Protein AF-A0A8T5CAT5-F1 (afdb_monomer_lite)

pLDDT: mean 79.77, std 10.55, range [47.22, 88.19]

Sequence (34 aa):
MRRFCPTCGSRLTTTTSRGGLPRRICPECNGGGA

Organism: Haloferax volcanii (NCBI:txid2246)

Structure (mmCIF, N/CA/C/O backbone):
data_AF-A0A8T5CAT5-F1
#
_entry.id   AF-A0A8T5CAT5-F1
#
loop_
_atom_site.group_PDB
_atom_site.id
_atom_site.type_symbol
_atom_site.label_atom_id
_atom_site.labe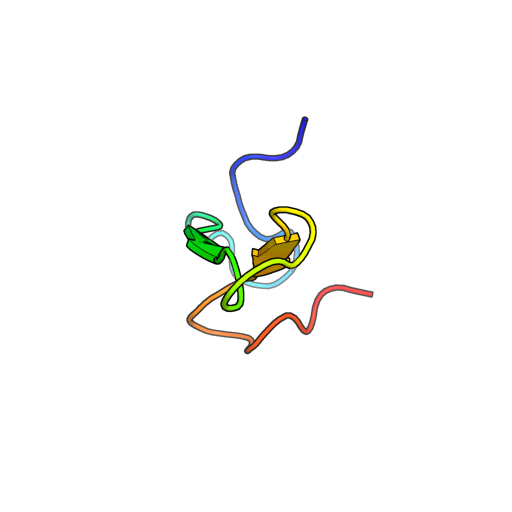l_alt_id
_atom_site.label_comp_id
_atom_site.label_asym_id
_atom_site.label_entity_id
_atom_site.label_seq_id
_atom_site.pdbx_PDB_ins_code
_atom_site.Cartn_x
_atom_site.Cartn_y
_atom_site.Cartn_z
_atom_site.occupancy
_atom_site.B_iso_or_equiv
_atom_site.auth_seq_id
_atom_site.auth_comp_id
_atom_site.auth_asym_id
_atom_site.auth_atom_id
_atom_site.pdbx_PDB_model_num
ATOM 1 N N . MET A 1 1 ? -0.276 12.053 7.355 1.00 60.44 1 MET A N 1
ATOM 2 C CA . MET A 1 1 ? 0.199 10.847 6.628 1.00 60.44 1 MET A CA 1
ATOM 3 C C . MET A 1 1 ? -0.462 9.589 7.196 1.00 60.44 1 MET A C 1
ATOM 5 O O . MET A 1 1 ? -0.010 9.097 8.223 1.00 60.44 1 MET A O 1
ATOM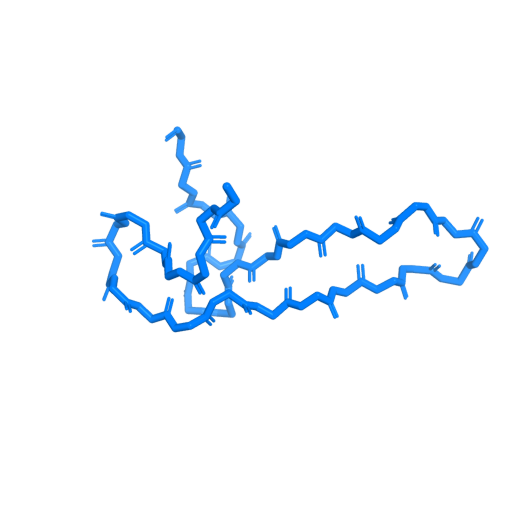 9 N N . ARG A 1 2 ? -1.517 9.053 6.565 1.00 70.06 2 ARG A N 1
ATOM 10 C CA . ARG A 1 2 ? -2.146 7.795 7.016 1.00 70.06 2 ARG A CA 1
ATOM 11 C C . ARG A 1 2 ? -1.210 6.605 6.766 1.00 70.06 2 ARG A C 1
ATOM 13 O O . ARG A 1 2 ? -0.654 6.480 5.673 1.00 70.06 2 ARG A O 1
ATOM 20 N N . ARG A 1 3 ? -0.978 5.793 7.804 1.00 82.06 3 ARG A N 1
ATOM 21 C CA . ARG A 1 3 ? -0.156 4.563 7.759 1.00 82.06 3 ARG A CA 1
ATOM 22 C C . ARG A 1 3 ? -1.002 3.296 7.612 1.00 82.06 3 ARG A C 1
ATOM 24 O O . ARG A 1 3 ? -0.476 2.275 7.185 1.00 82.06 3 ARG A O 1
ATOM 31 N N . PHE A 1 4 ? -2.287 3.383 7.936 1.00 86.12 4 PHE A N 1
ATOM 32 C CA . PHE A 1 4 ? -3.245 2.285 7.897 1.00 86.12 4 PHE A CA 1
ATOM 33 C C . PHE A 1 4 ? -4.374 2.613 6.923 1.00 86.12 4 PHE A C 1
ATOM 35 O O . PHE A 1 4 ? -4.682 3.787 6.686 1.00 86.12 4 PHE A O 1
ATOM 42 N N . CYS A 1 5 ? -4.943 1.570 6.332 1.00 86.62 5 CYS A N 1
ATOM 43 C CA . CYS A 1 5 ? -6.054 1.653 5.410 1.00 86.62 5 CYS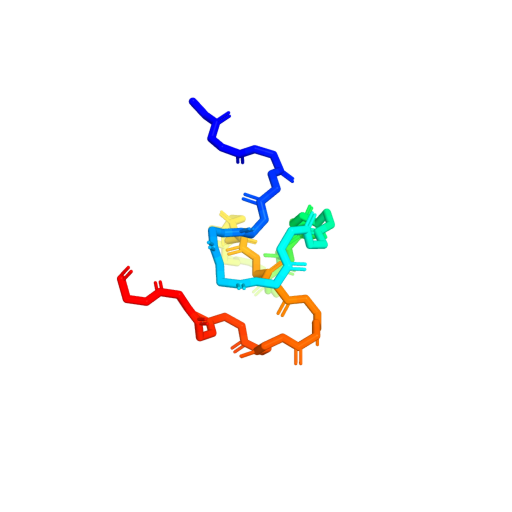 A CA 1
ATOM 44 C C . CYS A 1 5 ? -7.336 2.004 6.179 1.00 86.62 5 CYS A C 1
ATOM 46 O O . CYS A 1 5 ? -7.608 1.381 7.203 1.00 86.62 5 CYS A O 1
ATOM 48 N N . PRO A 1 6 ? -8.128 2.986 5.724 1.00 83.62 6 PRO A N 1
ATOM 49 C CA . PRO A 1 6 ? -9.349 3.381 6.421 1.00 83.62 6 PRO A CA 1
ATOM 50 C C . PRO A 1 6 ? -10.496 2.380 6.320 1.00 83.62 6 PRO A C 1
ATOM 52 O O . PRO A 1 6 ? -11.422 2.470 7.114 1.00 83.62 6 PRO A O 1
ATOM 55 N N . THR A 1 7 ? -10.459 1.477 5.343 1.00 84.31 7 THR A N 1
ATOM 56 C CA . THR A 1 7 ? -11.541 0.524 5.082 1.00 84.31 7 THR A CA 1
ATOM 57 C C . THR A 1 7 ? -11.351 -0.764 5.873 1.00 84.31 7 THR A C 1
ATOM 59 O O . THR A 1 7 ? -12.277 -1.210 6.538 1.00 84.31 7 THR A O 1
ATOM 62 N N . CYS A 1 8 ? -10.147 -1.340 5.852 1.00 86.38 8 CYS A N 1
ATOM 63 C CA . CYS A 1 8 ? -9.857 -2.625 6.498 1.00 86.38 8 CYS A CA 1
ATOM 64 C C . CYS A 1 8 ? -8.900 -2.541 7.698 1.00 86.38 8 CYS A C 1
ATOM 66 O O . CYS A 1 8 ? -8.652 -3.547 8.352 1.00 86.38 8 CYS A O 1
ATOM 68 N N . GLY A 1 9 ? -8.314 -1.374 7.987 1.00 86.00 9 GLY A N 1
ATOM 69 C CA . GLY A 1 9 ? -7.352 -1.203 9.084 1.00 86.00 9 GLY A CA 1
ATOM 70 C C . GLY A 1 9 ? -5.942 -1.742 8.803 1.00 86.00 9 GLY A C 1
ATOM 71 O O . GLY A 1 9 ? -5.021 -1.454 9.567 1.00 86.00 9 GLY A O 1
ATOM 72 N N . SER A 1 10 ? -5.723 -2.456 7.695 1.00 88.19 10 SER A N 1
ATOM 73 C CA . SER A 1 10 ? -4.413 -3.022 7.341 1.00 88.19 10 SER A CA 1
ATOM 74 C C . SER A 1 10 ? -3.362 -1.954 7.037 1.00 88.19 10 SER A C 1
ATOM 76 O O . SER A 1 10 ? -3.666 -0.855 6.566 1.00 88.19 10 SER A O 1
ATOM 78 N N . ARG A 1 11 ? -2.086 -2.263 7.287 1.00 87.69 11 ARG A N 1
ATOM 79 C CA . ARG A 1 11 ? -0.977 -1.326 7.053 1.00 87.69 11 ARG A CA 1
ATOM 80 C C . ARG A 1 11 ? -0.812 -1.042 5.556 1.00 87.69 11 ARG A C 1
ATOM 82 O O . ARG A 1 11 ? -0.715 -1.962 4.752 1.00 87.69 11 ARG A O 1
ATOM 89 N N . LEU A 1 12 ? -0.748 0.239 5.190 1.00 87.31 12 LEU A N 1
ATOM 90 C CA . LEU A 1 12 ? -0.494 0.653 3.811 1.00 87.31 12 LEU A CA 1
ATOM 91 C C . LEU A 1 12 ? 0.954 0.342 3.430 1.00 87.31 12 LEU A C 1
ATOM 93 O O . LEU A 1 12 ? 1.885 0.656 4.178 1.00 87.31 12 LEU A O 1
ATOM 97 N N . THR A 1 13 ? 1.135 -0.219 2.241 1.00 87.06 13 THR A N 1
ATOM 98 C CA . THR A 1 13 ? 2.440 -0.506 1.652 1.00 87.06 13 THR A CA 1
ATOM 99 C C . THR A 1 13 ? 2.784 0.567 0.632 1.00 87.06 13 THR A C 1
ATOM 101 O O . THR A 1 13 ? 1.954 0.962 -0.188 1.00 87.06 13 THR A O 1
ATOM 104 N N . THR A 1 14 ? 4.012 1.071 0.684 1.00 86.94 14 THR A N 1
ATOM 105 C CA . THR A 1 14 ? 4.507 1.996 -0.336 1.00 86.94 14 THR A CA 1
ATOM 106 C C . THR A 1 14 ? 4.994 1.180 -1.524 1.00 86.94 14 THR A C 1
ATOM 108 O O . THR A 1 14 ? 5.967 0.443 -1.402 1.00 86.94 14 THR A O 1
ATOM 111 N N . THR A 1 15 ? 4.334 1.337 -2.663 1.00 83.38 15 THR A N 1
ATOM 112 C CA . THR A 1 15 ? 4.749 0.751 -3.933 1.00 83.38 15 THR A CA 1
ATOM 113 C C . THR A 1 15 ? 5.293 1.855 -4.823 1.00 83.38 15 THR A C 1
ATOM 115 O O . THR A 1 15 ? 4.607 2.834 -5.124 1.00 83.38 15 THR A O 1
ATOM 118 N N . THR A 1 16 ? 6.530 1.680 -5.270 1.00 83.00 16 THR A N 1
ATOM 119 C CA . THR A 1 16 ? 7.157 2.541 -6.270 1.00 83.00 16 THR A CA 1
ATOM 120 C C . THR A 1 16 ? 7.188 1.763 -7.576 1.00 83.00 16 THR A C 1
ATOM 122 O O . THR A 1 16 ? 7.885 0.758 -7.692 1.00 83.00 16 THR A O 1
ATOM 125 N N . SER A 1 17 ? 6.391 2.186 -8.556 1.00 79.81 17 SER A N 1
ATOM 126 C CA . SER A 1 17 ? 6.501 1.642 -9.915 1.00 79.81 17 SER A CA 1
ATOM 127 C C . SER A 1 17 ? 7.826 2.100 -10.533 1.00 79.81 17 SER A C 1
ATOM 129 O O . SER A 1 17 ? 8.331 3.158 -10.165 1.00 79.81 17 SER A O 1
ATOM 131 N N . ARG A 1 18 ? 8.417 1.313 -11.440 1.00 80.56 18 ARG A N 1
ATOM 132 C CA . ARG A 1 18 ? 9.738 1.587 -12.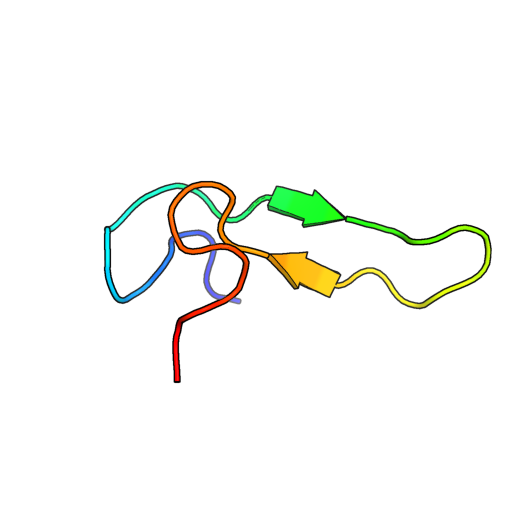039 1.00 80.56 18 ARG A CA 1
ATOM 133 C C . ARG A 1 18 ? 9.771 3.008 -12.643 1.00 80.56 18 ARG A C 1
ATOM 135 O O . ARG A 1 18 ? 9.109 3.257 -13.642 1.00 80.56 18 ARG A O 1
ATOM 142 N N . GLY A 1 19 ? 10.489 3.935 -12.000 1.00 83.75 19 GLY A N 1
ATOM 143 C CA . GLY A 1 19 ? 10.589 5.350 -12.401 1.00 83.75 19 GLY A CA 1
ATOM 144 C C . GLY A 1 19 ? 9.402 6.256 -12.028 1.00 83.75 19 GLY A C 1
ATOM 145 O O . GLY A 1 19 ? 9.399 7.425 -12.398 1.00 83.75 19 GLY A O 1
ATOM 146 N N . GLY A 1 20 ? 8.397 5.749 -11.312 1.00 82.69 20 GLY A N 1
ATOM 147 C CA . GLY A 1 20 ? 7.201 6.499 -10.918 1.00 82.69 20 GLY A CA 1
ATOM 148 C C . GLY A 1 20 ? 7.263 7.076 -9.501 1.00 82.69 20 GLY A C 1
ATOM 149 O O . GLY A 1 20 ? 8.123 6.719 -8.695 1.00 82.69 20 GLY A O 1
ATOM 150 N N . LEU A 1 21 ? 6.300 7.943 -9.171 1.00 85.75 21 LEU A N 1
ATOM 151 C CA . LEU A 1 21 ? 6.143 8.448 -7.806 1.00 85.75 21 LEU A CA 1
ATOM 152 C C . LEU A 1 21 ? 5.745 7.314 -6.841 1.00 85.75 21 LEU A C 1
ATOM 154 O O . LEU A 1 21 ? 4.921 6.467 -7.201 1.00 85.75 21 LEU A O 1
ATOM 158 N N . PRO A 1 22 ? 6.272 7.307 -5.602 1.00 84.62 22 PRO A N 1
ATOM 159 C CA . PRO A 1 22 ? 5.870 6.344 -4.587 1.00 84.62 22 PRO A CA 1
ATOM 160 C C . PRO A 1 22 ? 4.391 6.538 -4.236 1.00 84.62 22 PRO A C 1
ATOM 162 O O . PRO A 1 22 ? 3.977 7.608 -3.786 1.00 84.62 22 PRO A O 1
ATOM 165 N N . ARG A 1 23 ? 3.585 5.488 -4.409 1.00 85.25 23 ARG A N 1
ATOM 166 C CA . ARG A 1 23 ? 2.164 5.478 -4.042 1.00 85.25 23 ARG A CA 1
ATOM 167 C C . ARG A 1 23 ? 1.965 4.564 -2.847 1.00 85.25 23 ARG A C 1
ATOM 169 O 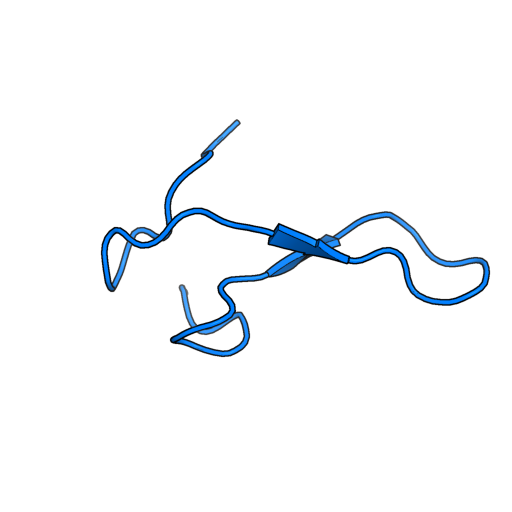O . ARG A 1 23 ? 2.567 3.499 -2.758 1.00 85.25 23 ARG A O 1
ATOM 176 N N . ARG A 1 24 ? 1.106 4.967 -1.916 1.00 84.50 24 ARG A N 1
ATOM 177 C CA . ARG A 1 24 ? 0.680 4.089 -0.824 1.00 84.50 24 ARG A CA 1
ATOM 178 C C . ARG A 1 24 ? -0.555 3.334 -1.274 1.00 84.50 24 ARG A C 1
ATOM 180 O O . ARG A 1 24 ? -1.557 3.963 -1.595 1.00 84.50 24 ARG A O 1
ATOM 187 N N . ILE A 1 25 ? -0.471 2.014 -1.283 1.00 84.12 25 ILE A N 1
ATOM 188 C CA . ILE A 1 25 ? -1.576 1.129 -1.634 1.00 84.12 25 ILE A CA 1
ATOM 189 C C . ILE A 1 25 ? -1.928 0.264 -0.426 1.00 84.12 25 ILE A C 1
ATOM 191 O O . ILE A 1 25 ? -1.071 -0.058 0.398 1.00 84.12 25 ILE A O 1
ATOM 195 N N . CYS A 1 26 ? -3.203 -0.082 -0.289 1.00 87.75 26 CYS A N 1
ATOM 196 C CA . CYS A 1 26 ? -3.603 -1.133 0.637 1.00 87.75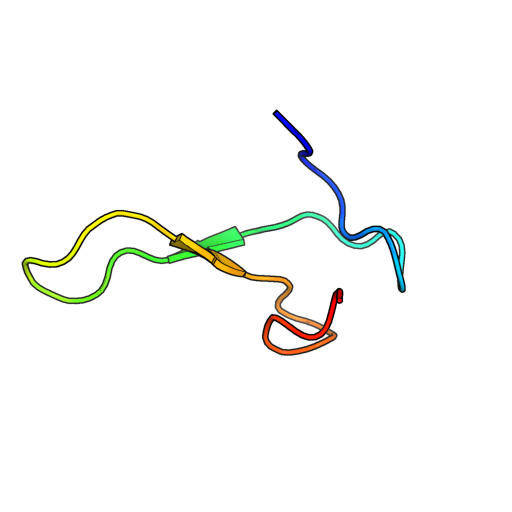 26 CYS A CA 1
ATOM 197 C C . CYS A 1 26 ? -3.422 -2.480 -0.074 1.00 87.75 26 CYS A C 1
ATOM 199 O O . CYS A 1 26 ? -3.999 -2.614 -1.152 1.00 87.75 26 CYS A O 1
ATOM 201 N N . PRO A 1 27 ? -2.663 -3.445 0.477 1.00 83.56 27 PRO A N 1
ATOM 202 C CA . PRO A 1 27 ? -2.509 -4.760 -0.145 1.00 83.56 27 PRO A CA 1
ATOM 203 C C . PRO A 1 27 ? -3.813 -5.569 -0.111 1.00 83.56 27 PRO A C 1
ATOM 205 O O . PRO A 1 27 ? -4.138 -6.233 -1.086 1.00 83.56 27 PRO A O 1
ATOM 208 N N . GLU A 1 28 ? -4.601 -5.432 0.958 1.00 86.38 28 GLU A N 1
ATOM 209 C CA . GLU A 1 28 ? -5.864 -6.162 1.130 1.00 86.38 28 GLU A CA 1
ATOM 210 C C . GLU A 1 28 ? -6.974 -5.626 0.218 1.00 86.38 28 GLU A C 1
ATOM 212 O O . GLU A 1 28 ? -7.716 -6.381 -0.397 1.00 86.38 28 GLU A O 1
ATOM 217 N N . CYS A 1 29 ? -7.081 -4.300 0.102 1.00 79.94 29 CYS A N 1
ATOM 218 C CA . CYS A 1 29 ? -8.123 -3.649 -0.697 1.00 79.94 29 CYS A CA 1
ATOM 219 C C . CYS A 1 29 ? -7.631 -3.221 -2.088 1.00 79.94 29 CYS A C 1
ATOM 221 O O . CYS A 1 29 ? -8.356 -2.536 -2.802 1.00 79.94 29 CYS A O 1
ATOM 223 N N . ASN A 1 30 ? -6.386 -3.545 -2.454 1.00 69.62 30 ASN A N 1
ATOM 224 C CA . ASN A 1 30 ? -5.733 -3.148 -3.709 1.00 69.62 30 ASN A CA 1
ATOM 225 C C . ASN A 1 30 ? -5.826 -1.636 -4.028 1.00 69.62 30 ASN A C 1
ATOM 227 O O . ASN A 1 30 ? -6.090 -1.215 -5.150 1.00 69.62 30 ASN A O 1
ATOM 231 N N . GLY A 1 31 ? -5.648 -0.786 -3.012 1.00 63.84 31 GLY A N 1
ATOM 232 C CA . GLY A 1 31 ? -5.814 0.671 -3.156 1.00 63.84 31 GLY A CA 1
ATOM 233 C C . GLY A 1 31 ? -7.266 1.173 -3.112 1.00 63.84 31 GLY A C 1
ATOM 234 O O . GLY A 1 31 ? -7.486 2.375 -3.228 1.00 63.84 31 GLY A O 1
ATOM 235 N N . GLY A 1 32 ? -8.237 0.291 -2.870 1.00 61.28 32 GLY A N 1
ATOM 236 C CA . GLY A 1 32 ? -9.633 0.617 -2.590 1.00 61.28 32 GLY A CA 1
ATOM 237 C C . GLY A 1 32 ? -9.821 1.212 -1.196 1.00 61.28 32 GLY A C 1
ATOM 238 O O . GLY A 1 32 ? -10.224 0.537 -0.251 1.00 61.28 32 GLY A O 1
ATOM 239 N N . GLY A 1 33 ? -9.505 2.493 -1.069 1.00 52.34 33 GLY A N 1
ATOM 240 C CA . GLY A 1 33 ? -10.017 3.361 -0.020 1.00 52.34 33 GLY A CA 1
ATOM 241 C C . GLY A 1 33 ? -10.349 4.683 -0.685 1.00 52.34 33 GLY A C 1
ATOM 242 O O . GLY A 1 33 ? -9.426 5.448 -0.964 1.00 52.34 33 GLY A O 1
ATOM 243 N N . ALA A 1 34 ? -11.630 4.867 -1.013 1.00 47.22 34 ALA A N 1
ATOM 244 C CA . ALA A 1 34 ? -12.176 6.137 -1.482 1.00 47.22 34 ALA A CA 1
ATOM 245 C C . ALA A 1 34 ? -11.895 7.268 -0.476 1.00 47.22 34 ALA A C 1
ATOM 247 O O . ALA A 1 34 ? -11.799 6.975 0.744 1.00 47.22 34 ALA A O 1
#

Secondary structure (DSSP, 8-state):
---B-TTT-PBPEEEE-TTSPEEEE-TTTTT---

Radius of gyration: 9.62 Å; chains: 1; bounding box: 23×17×22 Å

Foldseek 3Di:
DDQAAPPPRHGWDFDDDDVHDTDTADPVCRNPDD